Protein AF-A0A7V9FTA4-F1 (afdb_monomer)

Radius of gyration: 22.27 Å; Cα contacts (8 Å, |Δi|>4): 169; chains: 1; bounding box: 66×45×53 Å

Foldseek 3Di:
DDDPPPPPDDDDDDDDDPPCDPVNLVVCCVVCVPDPSVVVDDDRDDPQCSVPVDDCLVQLCDDQKFKDQQWAEFQDQDQDPPPGGIYMAGNDLVQFPDSPDPLSPPPDPPPPVCVVVRDPPCVVRGDQSRATARSVVRGRDDDDPCSSVVRVVVVVVPD

Sequence (159 aa):
MDRSHGDGGRHVLLLSVDGLHQADLSWYVAHHPKSALAALVGLVPGMVAQATGGNTDTTGVYYDSSFNHALLPAGTTTCPAGAPTGADVEYAENLDRNQNSIDAGQGLAGLPGNILALTGDPKILIDPAKLPVDPKTCNMQQWAAGDQARAAVDHEAGE

Structure (mmCIF, N/CA/C/O backbone):
data_AF-A0A7V9FTA4-F1
#
_entry.id   AF-A0A7V9FTA4-F1
#
loop_
_atom_site.group_PDB
_atom_site.id
_atom_site.type_symbol
_atom_site.label_atom_id
_atom_site.label_alt_id
_atom_site.label_comp_id
_atom_site.label_asym_id
_atom_site.label_entity_id
_atom_site.label_seq_id
_atom_site.pdbx_PDB_ins_code
_atom_site.Cartn_x
_atom_site.Cartn_y
_atom_site.Cartn_z
_atom_site.occupancy
_atom_site.B_iso_or_equiv
_atom_site.auth_seq_id
_atom_site.auth_comp_id
_atom_site.auth_asym_id
_atom_site.auth_atom_id
_atom_site.pdbx_PDB_model_num
ATOM 1 N N . MET A 1 1 ? 40.497 -33.356 -20.800 1.00 39.28 1 MET A N 1
ATOM 2 C CA . MET A 1 1 ? 39.521 -32.548 -21.559 1.00 39.28 1 MET A CA 1
ATOM 3 C C . MET A 1 1 ? 38.274 -32.473 -20.699 1.00 39.28 1 MET A C 1
ATOM 5 O O . MET A 1 1 ? 37.452 -33.377 -20.750 1.00 39.28 1 MET A O 1
ATOM 9 N N . ASP A 1 2 ? 38.241 -31.489 -19.805 1.00 42.88 2 ASP A N 1
ATOM 10 C CA . ASP A 1 2 ? 37.131 -31.243 -18.883 1.00 42.88 2 ASP A CA 1
ATOM 11 C C . ASP A 1 2 ? 36.038 -30.450 -19.616 1.00 42.88 2 ASP A C 1
ATOM 13 O O . ASP A 1 2 ? 36.338 -29.479 -20.312 1.00 42.88 2 ASP A O 1
ATOM 17 N N . ARG A 1 3 ? 34.790 -30.915 -19.525 1.00 50.66 3 ARG A N 1
ATOM 18 C CA . ARG A 1 3 ? 33.604 -30.255 -20.081 1.00 50.66 3 ARG A CA 1
ATOM 19 C C . ARG A 1 3 ? 32.829 -29.630 -18.929 1.00 50.66 3 ARG A C 1
ATOM 21 O O . ARG A 1 3 ? 31.849 -30.208 -18.462 1.00 50.66 3 ARG A O 1
ATOM 28 N N . SER A 1 4 ? 33.211 -28.427 -18.525 1.00 47.12 4 SER A N 1
ATOM 29 C CA . SER A 1 4 ? 32.367 -27.602 -17.664 1.00 47.12 4 SER A CA 1
ATOM 30 C C . SER A 1 4 ? 31.210 -27.051 -18.507 1.00 47.12 4 SER A C 1
ATOM 32 O O . SER A 1 4 ? 31.367 -26.094 -19.263 1.00 47.12 4 SER A O 1
ATOM 34 N N . HIS A 1 5 ? 30.047 -27.699 -18.425 1.00 53.97 5 HIS A N 1
ATOM 35 C CA . HIS A 1 5 ? 28.788 -27.121 -18.883 1.00 53.97 5 HIS A CA 1
ATOM 36 C C . HIS A 1 5 ? 28.421 -26.020 -17.887 1.00 53.97 5 HIS A C 1
ATOM 38 O O . HIS A 1 5 ? 27.967 -26.311 -16.784 1.00 53.97 5 HIS A O 1
ATOM 44 N N . GLY A 1 6 ? 28.677 -24.763 -18.251 1.00 52.06 6 GLY A N 1
ATOM 45 C CA . GLY A 1 6 ? 28.071 -23.631 -17.565 1.00 52.06 6 GLY A CA 1
ATOM 46 C C . GLY A 1 6 ? 26.568 -23.711 -17.788 1.00 52.06 6 GLY A C 1
ATOM 47 O O . GLY A 1 6 ? 26.104 -23.530 -18.912 1.00 52.06 6 GLY A O 1
ATOM 48 N N . ASP A 1 7 ? 25.832 -24.056 -16.739 1.00 61.72 7 ASP A N 1
ATOM 49 C CA . ASP A 1 7 ? 24.377 -24.038 -16.731 1.00 61.72 7 ASP A CA 1
ATOM 50 C C . ASP A 1 7 ? 23.936 -22.585 -16.955 1.00 61.72 7 ASP A C 1
ATOM 52 O O . ASP A 1 7 ? 24.055 -21.731 -16.074 1.00 61.72 7 ASP A O 1
ATOM 56 N N . GLY A 1 8 ? 23.570 -22.265 -18.198 1.00 54.59 8 GLY A N 1
ATOM 57 C CA . GLY A 1 8 ? 23.131 -20.940 -18.623 1.00 54.59 8 GLY A CA 1
ATOM 58 C C . GLY A 1 8 ? 21.779 -20.626 -18.000 1.00 54.59 8 GLY A C 1
ATOM 59 O O . GLY A 1 8 ? 20.742 -20.787 -18.645 1.00 54.59 8 GLY A O 1
ATOM 60 N N . GLY A 1 9 ? 21.794 -20.227 -16.730 1.00 59.84 9 GLY A N 1
ATOM 61 C CA . GLY A 1 9 ? 20.605 -19.905 -15.959 1.00 59.84 9 GLY A CA 1
ATOM 62 C C . GLY A 1 9 ? 19.762 -18.848 -16.663 1.00 59.84 9 GLY A C 1
ATOM 63 O O . GLY A 1 9 ? 20.249 -17.789 -17.062 1.00 59.84 9 GLY A O 1
ATOM 64 N N . ARG A 1 10 ? 18.469 -19.130 -16.825 1.00 80.31 10 ARG A N 1
ATOM 65 C CA . ARG A 1 10 ? 17.504 -18.110 -17.236 1.00 80.31 10 ARG A CA 1
ATOM 66 C C . ARG A 1 10 ? 17.228 -17.231 -16.022 1.00 80.31 10 ARG A C 1
ATOM 68 O O . ARG A 1 10 ? 16.701 -17.715 -15.025 1.00 80.31 10 ARG A O 1
ATOM 75 N N . HIS A 1 11 ? 17.588 -15.957 -16.106 1.00 86.56 11 HIS A N 1
ATOM 76 C CA . HIS A 1 11 ? 17.296 -14.971 -15.071 1.00 86.56 11 HIS A CA 1
ATOM 77 C C . HIS A 1 11 ? 16.048 -14.172 -15.453 1.00 86.56 11 HIS A C 1
ATOM 79 O O . HIS A 1 11 ? 15.872 -13.817 -16.618 1.00 86.56 11 HIS A O 1
ATOM 85 N N . VAL A 1 12 ? 15.193 -13.887 -14.471 1.00 85.19 12 VAL A N 1
ATOM 86 C CA . VAL A 1 12 ? 14.038 -12.994 -14.622 1.00 85.19 12 VAL A CA 1
ATOM 87 C C . VAL A 1 12 ? 14.352 -11.700 -13.882 1.00 85.19 12 VAL A C 1
ATOM 89 O O . VAL A 1 12 ? 14.718 -11.737 -12.709 1.00 85.19 12 VAL A O 1
ATOM 92 N N . LEU A 1 13 ? 14.220 -10.569 -14.574 1.00 85.69 13 LEU A N 1
ATOM 93 C CA . LEU A 1 13 ? 14.315 -9.232 -13.997 1.00 85.69 13 LEU A CA 1
ATOM 94 C C . LEU A 1 13 ? 12.932 -8.585 -14.063 1.00 85.69 13 LEU A C 1
ATOM 96 O O . LEU A 1 13 ? 12.397 -8.402 -15.155 1.00 85.69 13 LEU A O 1
ATOM 100 N N . LEU A 1 14 ? 12.383 -8.229 -12.904 1.00 85.94 14 LEU A N 1
ATOM 101 C CA . LEU A 1 14 ? 11.212 -7.365 -12.791 1.00 85.94 14 LEU A CA 1
ATOM 102 C C . LEU A 1 14 ? 11.683 -5.972 -12.364 1.00 85.94 14 LEU A C 1
ATOM 104 O O . LEU A 1 14 ? 12.415 -5.851 -11.382 1.00 85.94 14 LEU A O 1
ATOM 108 N N . LEU A 1 15 ? 11.281 -4.938 -13.103 1.00 84.12 15 LEU A N 1
ATOM 109 C CA . LEU A 1 15 ? 11.621 -3.547 -12.813 1.00 84.12 15 LEU A CA 1
ATOM 110 C C . LEU A 1 15 ? 10.334 -2.729 -12.675 1.00 84.12 15 LEU A C 1
ATOM 112 O O . LEU A 1 15 ? 9.641 -2.502 -13.663 1.00 84.12 15 LEU A O 1
ATOM 116 N N . SER A 1 16 ? 10.052 -2.269 -11.457 1.00 85.31 16 SER A N 1
ATOM 117 C CA . SER A 1 16 ? 8.965 -1.331 -11.176 1.00 85.31 16 SER A CA 1
ATOM 118 C C . SER A 1 16 ? 9.555 0.063 -10.988 1.00 85.31 16 SER A C 1
ATOM 120 O O . SER A 1 16 ? 10.360 0.271 -10.082 1.00 85.31 16 SER A O 1
ATOM 122 N N . VAL A 1 17 ? 9.177 1.004 -11.854 1.00 87.50 17 VAL A N 1
ATOM 123 C CA . VAL A 1 17 ? 9.585 2.411 -11.759 1.00 87.50 17 VAL A CA 1
ATOM 124 C C . VAL A 1 17 ? 8.358 3.225 -11.388 1.00 87.50 17 VAL A C 1
ATOM 126 O O . VAL A 1 17 ? 7.456 3.391 -12.207 1.00 87.50 17 VAL A O 1
ATOM 129 N N . ASP A 1 18 ? 8.322 3.699 -10.148 1.00 84.94 18 ASP A N 1
ATOM 130 C CA . ASP A 1 18 ? 7.226 4.538 -9.674 1.00 84.94 18 ASP A CA 1
ATOM 131 C C . ASP A 1 18 ? 7.212 5.892 -10.407 1.00 84.94 18 ASP A C 1
ATOM 133 O O . ASP A 1 18 ? 8.264 6.468 -10.695 1.00 8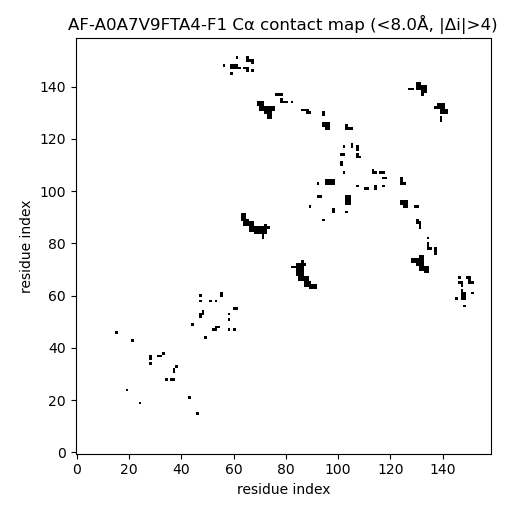4.94 18 ASP A O 1
ATOM 137 N N . GLY A 1 19 ? 6.018 6.369 -10.757 1.00 86.19 19 GLY A N 1
ATOM 138 C CA . GLY A 1 19 ? 5.807 7.640 -11.453 1.00 86.19 19 GLY A CA 1
ATOM 139 C C . GLY A 1 19 ? 6.249 7.700 -12.922 1.00 86.19 19 GLY A C 1
ATOM 140 O O . GLY A 1 19 ? 6.199 8.777 -13.515 1.00 86.19 19 GLY A O 1
ATOM 141 N N . LEU A 1 20 ? 6.672 6.589 -13.542 1.00 88.69 20 LEU A N 1
ATOM 142 C CA . LEU A 1 20 ? 7.015 6.570 -14.970 1.00 88.69 20 LEU A CA 1
ATOM 143 C C . LEU A 1 20 ? 5.745 6.512 -15.829 1.00 88.69 20 LEU A C 1
ATOM 145 O O . LEU A 1 20 ? 5.237 5.430 -16.136 1.00 88.69 20 LEU A O 1
ATOM 149 N N . HIS A 1 21 ? 5.239 7.667 -16.259 1.00 88.50 21 HIS A N 1
ATOM 150 C CA . HIS A 1 21 ? 4.060 7.696 -17.118 1.00 88.50 21 HIS A CA 1
ATOM 151 C C . HIS A 1 21 ? 4.372 7.162 -18.518 1.00 88.50 21 HIS A C 1
ATOM 153 O O . HIS A 1 21 ? 5.481 7.285 -19.045 1.00 88.50 21 HIS A O 1
ATOM 159 N N . GLN A 1 22 ? 3.342 6.644 -19.193 1.00 86.56 22 GLN A N 1
ATOM 160 C CA . GLN A 1 22 ? 3.463 6.195 -20.582 1.00 86.56 22 GLN A CA 1
ATOM 161 C C . GLN A 1 22 ? 3.962 7.313 -21.513 1.00 86.56 22 GLN A C 1
ATOM 163 O O . GLN A 1 22 ? 4.705 7.042 -22.459 1.00 86.56 22 GLN A O 1
ATOM 168 N N . ALA A 1 23 ? 3.579 8.566 -21.248 1.00 90.12 23 ALA A N 1
ATOM 169 C CA . ALA A 1 23 ? 4.048 9.724 -22.005 1.00 90.12 23 ALA A CA 1
ATOM 170 C C . ALA A 1 23 ? 5.562 9.944 -21.839 1.00 90.12 23 ALA A C 1
ATOM 172 O O . ALA A 1 23 ? 6.253 10.154 -22.837 1.00 90.12 23 ALA A O 1
ATOM 173 N N . ASP A 1 24 ? 6.079 9.808 -20.615 1.00 91.94 24 ASP A N 1
ATOM 174 C CA . ASP A 1 24 ? 7.507 9.935 -20.308 1.00 91.94 24 ASP A CA 1
ATOM 175 C C . ASP A 1 24 ? 8.312 8.847 -21.028 1.00 91.94 24 ASP A C 1
ATOM 177 O O . ASP A 1 24 ? 9.306 9.135 -21.701 1.00 91.94 24 ASP A O 1
ATOM 181 N N . LEU A 1 25 ? 7.836 7.596 -20.971 1.00 90.88 25 LEU A N 1
ATOM 182 C CA . LEU A 1 25 ? 8.460 6.476 -21.677 1.00 90.88 25 LEU A CA 1
ATOM 183 C C . LEU A 1 25 ? 8.430 6.677 -23.199 1.00 90.88 25 LEU A C 1
ATOM 185 O O . LEU A 1 25 ? 9.439 6.463 -23.871 1.00 90.88 25 LEU A O 1
ATOM 189 N N . SER A 1 26 ? 7.301 7.130 -23.747 1.00 91.81 26 SER A N 1
ATOM 190 C CA . SER A 1 26 ? 7.154 7.390 -25.186 1.00 91.81 26 SER A CA 1
ATOM 191 C C . SER A 1 26 ? 8.119 8.475 -25.660 1.00 91.81 26 SER A C 1
ATOM 193 O O . SER A 1 26 ? 8.803 8.308 -26.673 1.00 91.81 26 SER A O 1
ATOM 195 N N . TRP A 1 27 ? 8.218 9.569 -24.900 1.00 95.12 27 TRP A N 1
ATOM 196 C CA . TRP A 1 27 ? 9.162 10.645 -25.175 1.00 95.12 27 TRP A CA 1
ATOM 197 C C . TRP A 1 27 ? 10.609 10.146 -25.107 1.00 95.12 27 TRP A C 1
ATOM 199 O O . TRP A 1 27 ? 11.388 10.403 -26.029 1.00 95.12 27 TRP A O 1
ATOM 209 N N . TYR A 1 28 ? 10.961 9.384 -24.067 1.00 94.62 28 TYR A N 1
ATOM 210 C CA . TYR A 1 28 ? 12.316 8.866 -23.879 1.00 94.62 28 TYR A CA 1
ATOM 211 C C . TYR A 1 28 ? 12.736 7.943 -25.026 1.00 94.62 28 TYR A C 1
ATOM 213 O O . TYR A 1 28 ? 13.830 8.084 -25.569 1.00 94.62 28 TYR A O 1
ATOM 221 N N . VAL A 1 29 ? 11.860 7.032 -25.453 1.00 95.00 29 VAL A N 1
ATOM 222 C CA . VAL A 1 29 ? 12.141 6.087 -26.545 1.00 95.00 29 VAL A CA 1
ATOM 223 C C . VAL A 1 29 ? 12.329 6.804 -27.880 1.00 95.00 29 VAL A C 1
ATOM 225 O O . VAL A 1 29 ? 13.239 6.450 -28.632 1.00 95.00 29 VAL A O 1
ATOM 228 N N . ALA A 1 30 ? 11.542 7.849 -28.153 1.00 96.50 30 ALA A N 1
ATOM 229 C CA . ALA A 1 30 ? 11.699 8.661 -29.358 1.00 96.50 30 ALA A CA 1
ATOM 230 C C . ALA A 1 30 ? 13.074 9.357 -29.427 1.00 96.50 30 ALA A C 1
ATOM 232 O O . ALA A 1 30 ? 13.655 9.465 -30.507 1.00 96.50 30 ALA A O 1
ATOM 233 N N . HIS A 1 31 ? 13.616 9.789 -28.284 1.00 97.56 31 HIS A N 1
ATOM 234 C CA . HIS A 1 31 ? 14.904 10.492 -28.207 1.00 97.56 31 HIS A CA 1
ATOM 235 C C . HIS A 1 31 ? 16.102 9.556 -27.980 1.00 97.56 31 HIS A C 1
ATOM 237 O O . HIS A 1 31 ? 17.237 9.902 -28.312 1.00 97.56 31 HIS A O 1
ATOM 243 N N . HIS A 1 32 ? 15.862 8.346 -27.473 1.00 96.94 32 HIS A N 1
ATOM 244 C CA . HIS A 1 32 ? 16.880 7.333 -27.198 1.00 96.94 32 HIS A CA 1
ATOM 245 C C . HIS A 1 32 ? 16.502 5.967 -27.800 1.00 96.94 32 HIS A C 1
ATOM 247 O O . HIS A 1 32 ? 16.398 4.973 -27.070 1.00 96.94 32 HIS A O 1
ATOM 253 N N . PRO A 1 33 ? 16.369 5.858 -29.137 1.00 96.00 33 PRO A N 1
ATOM 254 C CA . PRO A 1 33 ? 15.831 4.663 -29.800 1.00 96.00 33 PRO A CA 1
ATOM 255 C C . PRO A 1 33 ? 16.732 3.422 -29.703 1.00 96.00 33 PRO A C 1
ATOM 257 O O . PRO A 1 33 ? 16.313 2.324 -30.046 1.00 96.00 33 PRO A O 1
ATOM 260 N N . LYS A 1 34 ? 17.983 3.582 -29.250 1.00 96.94 34 LYS A N 1
ATOM 261 C CA . LYS A 1 34 ? 18.943 2.485 -29.027 1.00 96.94 34 LYS A CA 1
ATOM 262 C C . LYS A 1 34 ? 19.112 2.120 -27.545 1.00 96.94 34 LYS A C 1
ATOM 264 O O . LYS A 1 34 ? 20.023 1.369 -2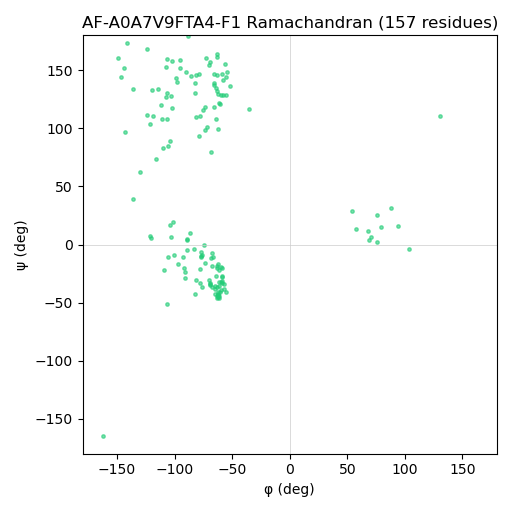7.208 1.00 96.94 34 LYS A O 1
ATOM 269 N N . SER A 1 35 ? 18.307 2.702 -26.655 1.00 95.25 35 SER A N 1
ATOM 270 C CA . SER A 1 35 ? 18.364 2.419 -25.217 1.00 95.25 35 SER A CA 1
ATOM 271 C C . SER A 1 35 ? 17.797 1.035 -24.886 1.00 95.25 35 SER A C 1
ATOM 273 O O . SER A 1 35 ? 17.008 0.473 -25.645 1.00 95.25 35 SER A O 1
ATOM 275 N N . ALA A 1 36 ? 18.158 0.504 -23.715 1.00 91.75 36 ALA A N 1
ATOM 276 C CA . ALA A 1 36 ? 17.574 -0.739 -23.212 1.00 91.75 36 ALA A CA 1
ATOM 277 C C . ALA A 1 36 ? 16.048 -0.628 -23.046 1.00 91.75 36 ALA A C 1
ATOM 279 O O . ALA A 1 36 ? 15.333 -1.554 -23.408 1.00 91.75 36 ALA A O 1
ATOM 280 N N . LEU A 1 37 ? 15.542 0.522 -22.581 1.00 88.94 37 LEU A N 1
ATOM 281 C CA . LEU A 1 37 ? 14.101 0.767 -22.457 1.00 88.94 37 LEU A CA 1
ATOM 282 C C . LEU A 1 37 ? 13.391 0.718 -23.814 1.00 88.94 37 LEU A C 1
ATOM 284 O O . LEU A 1 37 ? 12.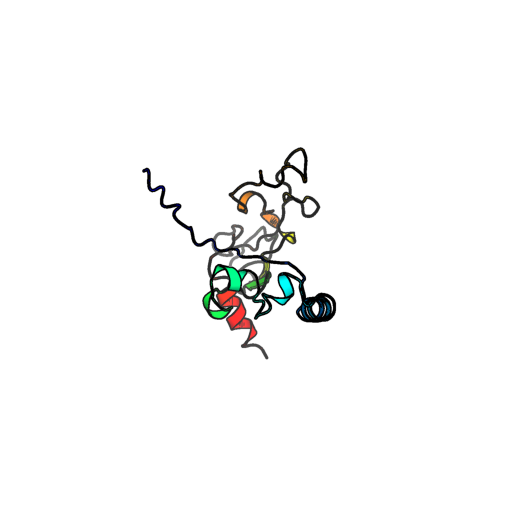339 0.098 -23.913 1.00 88.94 37 LEU A O 1
ATOM 288 N N . ALA A 1 38 ? 13.987 1.284 -24.871 1.00 91.00 38 ALA A N 1
ATOM 289 C CA . ALA A 1 38 ? 13.436 1.208 -26.227 1.00 91.00 38 ALA A CA 1
ATOM 290 C C . ALA A 1 38 ? 13.320 -0.236 -26.745 1.00 91.00 38 ALA A C 1
ATOM 292 O O . ALA A 1 38 ? 12.387 -0.546 -27.482 1.00 91.00 38 ALA A O 1
ATOM 293 N N . ALA A 1 39 ? 14.223 -1.128 -26.331 1.00 89.62 39 ALA A N 1
ATOM 294 C CA . ALA A 1 39 ? 14.174 -2.544 -26.690 1.00 89.62 39 ALA A CA 1
ATOM 295 C C . ALA A 1 39 ? 13.133 -3.358 -25.893 1.00 89.62 39 ALA A C 1
ATOM 297 O O . ALA A 1 39 ? 12.877 -4.509 -26.241 1.00 89.62 39 ALA A O 1
ATOM 298 N N . LEU A 1 40 ? 12.554 -2.788 -24.829 1.00 84.31 40 LEU A N 1
ATOM 299 C CA . LEU A 1 40 ? 11.723 -3.494 -23.845 1.00 84.31 40 LEU A CA 1
ATOM 300 C C . LEU A 1 40 ? 10.293 -2.933 -23.727 1.00 84.31 40 LEU A C 1
ATOM 302 O O . LEU A 1 40 ? 9.553 -3.347 -22.837 1.00 84.31 40 LEU A O 1
ATOM 306 N 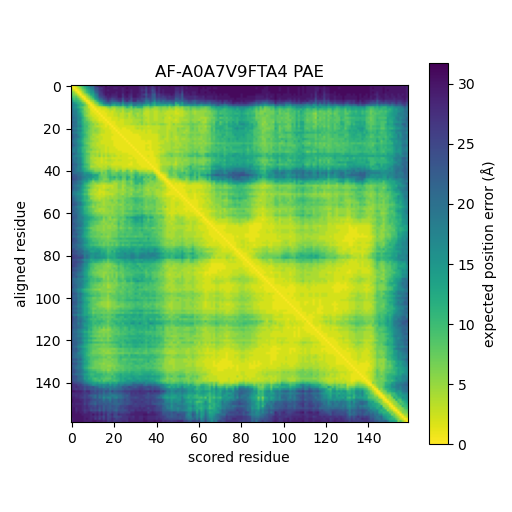N . VAL A 1 41 ? 9.891 -1.991 -24.588 1.00 84.50 41 VAL A N 1
ATOM 307 C CA . VAL A 1 41 ? 8.588 -1.309 -24.475 1.00 84.50 41 VAL A CA 1
ATOM 308 C C . VAL A 1 41 ? 7.420 -2.289 -24.628 1.00 84.50 41 VAL A C 1
ATOM 310 O O . VAL A 1 41 ? 7.333 -3.027 -25.608 1.00 84.50 41 VAL A O 1
ATOM 313 N N . GLY A 1 42 ? 6.484 -2.234 -23.678 1.00 74.00 42 GLY A N 1
ATOM 314 C CA . GLY A 1 42 ? 5.254 -3.023 -23.630 1.00 74.00 42 GLY A CA 1
ATOM 315 C C . GLY A 1 42 ? 4.239 -2.404 -22.662 1.00 74.00 42 GLY A C 1
ATOM 316 O O . GLY A 1 42 ? 4.379 -1.245 -22.272 1.00 74.00 42 GLY A O 1
ATOM 317 N N . LEU A 1 43 ? 3.209 -3.163 -22.276 1.00 68.81 43 LEU A N 1
ATOM 318 C CA . LEU A 1 43 ? 2.244 -2.725 -21.262 1.00 68.81 43 LEU A CA 1
ATOM 319 C C . LEU A 1 43 ? 2.953 -2.553 -19.906 1.00 68.81 43 LEU A C 1
ATOM 321 O O . LEU A 1 43 ? 3.708 -3.437 -19.503 1.00 68.81 43 LEU A O 1
ATOM 325 N N . VAL A 1 44 ? 2.688 -1.448 -19.202 1.00 69.12 44 VAL A N 1
ATOM 326 C CA . VAL A 1 44 ? 3.264 -1.145 -17.880 1.00 69.12 44 VAL A CA 1
ATOM 327 C C . VAL A 1 44 ? 2.154 -1.251 -16.825 1.00 69.12 44 VAL A C 1
ATOM 329 O O . VAL A 1 44 ? 1.512 -0.249 -16.514 1.00 69.12 44 VAL A O 1
ATOM 332 N N . PRO A 1 45 ? 1.837 -2.461 -16.326 1.00 69.44 45 PRO A N 1
ATOM 333 C CA . PRO A 1 45 ? 0.840 -2.617 -15.274 1.00 69.44 45 PRO A CA 1
ATOM 334 C C . PRO A 1 45 ? 1.354 -2.038 -13.949 1.00 69.44 45 PRO A C 1
ATOM 336 O O . PRO A 1 45 ? 2.561 -1.956 -13.730 1.00 69.44 45 PRO A O 1
ATOM 339 N N . GLY A 1 46 ? 0.447 -1.668 -13.043 1.00 76.75 46 GLY A N 1
ATOM 340 C CA . GLY A 1 46 ? 0.810 -1.280 -11.676 1.00 76.75 46 GLY A CA 1
ATOM 341 C C . GLY A 1 46 ? 1.459 -2.429 -10.891 1.00 76.75 46 GLY A C 1
ATOM 342 O O . GLY A 1 46 ? 1.360 -3.598 -11.272 1.00 76.75 46 GLY A O 1
ATOM 343 N N . MET A 1 47 ? 2.114 -2.108 -9.774 1.00 84.50 47 MET A N 1
ATOM 344 C CA . MET A 1 47 ? 2.949 -3.045 -9.004 1.00 84.50 47 MET A CA 1
ATOM 345 C C . MET A 1 47 ? 2.218 -4.331 -8.567 1.00 84.50 47 MET A C 1
ATOM 347 O O . MET A 1 47 ? 2.769 -5.423 -8.705 1.00 84.50 47 MET A O 1
ATOM 351 N N . VAL A 1 48 ? 0.954 -4.243 -8.135 1.00 85.81 48 VAL A N 1
ATOM 352 C CA . VAL A 1 48 ? 0.165 -5.425 -7.732 1.00 85.81 48 VAL A CA 1
ATOM 353 C C . VAL A 1 48 ? -0.046 -6.382 -8.907 1.00 85.81 48 VAL A C 1
ATOM 355 O O . VAL A 1 48 ? 0.162 -7.589 -8.777 1.00 85.81 48 VAL A O 1
ATOM 358 N N . ALA A 1 49 ? -0.391 -5.851 -10.079 1.00 86.31 49 ALA A N 1
ATOM 359 C CA . ALA A 1 49 ? -0.573 -6.642 -11.289 1.00 86.31 49 ALA A CA 1
ATOM 360 C C . ALA A 1 49 ? 0.760 -7.211 -11.811 1.00 86.31 49 ALA A C 1
ATOM 362 O O . ALA A 1 49 ? 0.788 -8.340 -12.296 1.00 86.31 49 ALA A O 1
ATOM 363 N N . GLN A 1 50 ? 1.880 -6.494 -11.648 1.00 87.06 50 GLN A N 1
ATOM 364 C CA . GLN A 1 50 ? 3.217 -7.023 -11.959 1.00 87.06 50 GLN A CA 1
ATOM 365 C C . GLN A 1 50 ? 3.588 -8.235 -11.090 1.00 87.06 50 GLN A C 1
ATOM 367 O O . GLN A 1 50 ? 4.152 -9.202 -11.597 1.00 87.06 50 GLN A O 1
ATOM 372 N N . ALA A 1 51 ? 3.286 -8.185 -9.790 1.00 88.44 51 ALA A N 1
ATOM 373 C CA . ALA A 1 51 ? 3.676 -9.225 -8.839 1.00 88.44 51 ALA A CA 1
ATOM 374 C C . ALA A 1 51 ? 2.739 -10.443 -8.842 1.00 88.44 51 ALA A C 1
ATOM 376 O O . ALA A 1 51 ? 3.175 -11.556 -8.551 1.00 88.44 51 ALA A O 1
ATOM 377 N N . THR A 1 52 ? 1.455 -10.243 -9.151 1.00 88.06 52 THR A N 1
ATOM 378 C CA . THR A 1 52 ? 0.424 -11.292 -9.045 1.00 88.06 52 THR A CA 1
ATOM 379 C C . THR A 1 52 ? -0.080 -11.804 -10.393 1.00 88.06 52 THR A C 1
ATOM 381 O O . THR A 1 52 ? -0.639 -12.896 -10.458 1.00 88.06 52 THR A O 1
ATOM 384 N N . GLY A 1 53 ? 0.078 -11.024 -11.468 1.00 88.44 53 GLY A N 1
ATOM 385 C CA . GLY A 1 53 ? -0.582 -11.268 -12.753 1.00 88.44 53 GLY A CA 1
ATOM 386 C C . GLY A 1 53 ? -2.102 -11.046 -12.734 1.00 88.44 53 GLY A C 1
ATOM 387 O O . GLY A 1 53 ? -2.754 -11.307 -13.744 1.00 88.44 53 GLY A O 1
ATOM 388 N N . GLY A 1 54 ? -2.671 -10.595 -11.611 1.00 87.81 54 GLY A N 1
ATOM 389 C CA . GLY A 1 54 ? -4.102 -10.355 -11.440 1.00 87.81 54 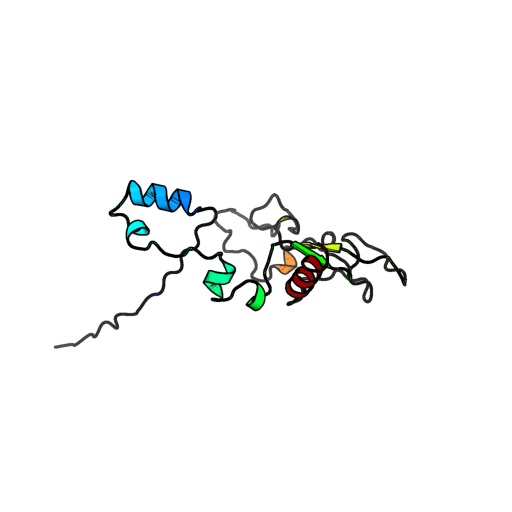GLY A CA 1
ATOM 390 C C . GLY A 1 54 ? -4.507 -8.900 -11.686 1.00 87.81 54 GLY A C 1
ATOM 391 O O . GLY A 1 54 ? -3.695 -7.979 -11.608 1.00 87.81 54 GLY A O 1
ATOM 392 N N . ASN A 1 55 ? -5.790 -8.702 -11.978 1.00 85.25 55 ASN A N 1
ATOM 393 C CA . ASN A 1 55 ? -6.447 -7.394 -11.970 1.00 85.25 55 ASN A CA 1
ATOM 394 C C . ASN A 1 55 ? -7.007 -7.074 -10.569 1.00 85.25 55 ASN A C 1
ATOM 396 O O . ASN A 1 55 ? -6.902 -7.876 -9.639 1.00 85.25 55 ASN A O 1
ATOM 400 N N . THR A 1 56 ? -7.627 -5.908 -10.414 1.00 82.75 56 THR A N 1
ATOM 401 C CA . THR A 1 56 ? -8.248 -5.480 -9.152 1.00 82.75 56 THR A CA 1
ATOM 402 C C . THR A 1 56 ? -9.305 -6.473 -8.659 1.00 82.75 56 THR A C 1
ATOM 404 O O . THR A 1 56 ? -9.322 -6.791 -7.476 1.00 82.75 56 THR A O 1
ATOM 407 N N . ASP A 1 57 ? -10.101 -7.059 -9.559 1.00 82.50 57 ASP A N 1
ATOM 408 C CA . ASP A 1 57 ? -11.166 -8.014 -9.204 1.00 82.50 57 ASP A CA 1
ATOM 409 C C . ASP A 1 57 ? -10.624 -9.309 -8.585 1.00 82.50 57 ASP A C 1
ATOM 411 O O . ASP A 1 57 ? -11.241 -9.908 -7.708 1.00 82.50 57 ASP A O 1
ATOM 415 N N . THR A 1 58 ? -9.462 -9.764 -9.057 1.00 87.25 58 THR A N 1
ATOM 416 C CA . THR A 1 58 ? -8.849 -11.031 -8.623 1.00 87.25 58 THR A CA 1
ATOM 417 C C . THR A 1 58 ? -7.897 -10.856 -7.448 1.00 87.25 58 THR A C 1
ATOM 419 O O . THR A 1 58 ? -7.730 -11.775 -6.648 1.00 87.25 58 THR A O 1
ATOM 422 N N . THR A 1 59 ? -7.277 -9.683 -7.331 1.00 86.00 59 THR A N 1
ATOM 423 C CA . THR A 1 59 ? -6.337 -9.353 -6.249 1.00 86.00 59 THR A CA 1
ATOM 424 C C . THR A 1 59 ? -7.029 -8.723 -5.047 1.00 86.00 59 THR A C 1
ATOM 426 O O . THR A 1 59 ? -6.511 -8.796 -3.935 1.00 86.00 59 THR A O 1
ATOM 429 N N . GLY A 1 60 ? -8.194 -8.110 -5.264 1.00 83.25 60 GLY A N 1
ATOM 430 C CA . GLY A 1 60 ? -8.929 -7.353 -4.261 1.00 83.25 60 GLY A CA 1
ATOM 431 C C . GLY A 1 60 ? -8.241 -6.055 -3.839 1.00 83.25 60 GLY A C 1
ATOM 432 O O . GLY A 1 60 ? -8.650 -5.492 -2.834 1.00 83.25 60 GLY A O 1
ATOM 433 N N . VAL A 1 61 ? -7.200 -5.593 -4.544 1.00 82.69 61 VAL A N 1
ATOM 434 C CA . VAL A 1 61 ? -6.494 -4.337 -4.243 1.00 82.69 61 VAL A CA 1
ATOM 435 C C . VAL A 1 61 ? -6.878 -3.305 -5.294 1.00 82.69 61 VAL A C 1
ATOM 437 O O . VAL A 1 61 ? -6.464 -3.427 -6.446 1.00 82.69 61 VAL A O 1
ATOM 440 N N . TYR A 1 62 ? -7.683 -2.319 -4.900 1.00 80.19 62 TYR A N 1
ATOM 441 C CA . TYR A 1 62 ? -8.190 -1.276 -5.797 1.00 80.19 62 TYR A CA 1
ATOM 442 C C . TYR A 1 62 ? -7.493 0.069 -5.549 1.00 80.19 62 TYR A C 1
ATOM 444 O O . TYR A 1 62 ? -6.926 0.639 -6.477 1.00 80.19 62 TYR A O 1
ATOM 452 N N . TYR A 1 63 ? -7.449 0.513 -4.288 1.00 82.00 63 TYR A N 1
ATOM 453 C CA . TYR A 1 63 ? -6.724 1.703 -3.837 1.00 82.00 63 TYR A CA 1
ATOM 454 C C . TYR A 1 63 ? -6.072 1.472 -2.469 1.00 82.00 63 TYR A C 1
ATOM 456 O O . TYR A 1 63 ? -6.274 0.451 -1.812 1.00 82.00 63 TYR A O 1
ATOM 464 N N . ASP A 1 64 ? -5.275 2.448 -2.052 1.00 81.06 64 ASP A N 1
ATOM 465 C CA . ASP A 1 64 ? -4.689 2.592 -0.721 1.00 81.06 64 ASP A CA 1
ATOM 466 C C . ASP A 1 64 ? -5.704 3.053 0.340 1.00 81.06 64 ASP A C 1
ATOM 468 O O . ASP A 1 64 ? -5.363 3.173 1.510 1.00 81.06 64 ASP A O 1
ATOM 472 N N . SER A 1 65 ? -6.967 3.274 -0.021 1.00 85.44 65 SER A N 1
ATOM 473 C CA . SER A 1 65 ? -8.044 3.583 0.918 1.00 85.44 65 SER A CA 1
ATOM 474 C C . SER A 1 65 ? -9.361 2.958 0.471 1.00 85.44 65 SER A C 1
ATOM 476 O O . SER A 1 65 ? -9.585 2.703 -0.712 1.00 85.44 65 SER A O 1
ATOM 478 N N . SER A 1 66 ? -10.220 2.661 1.438 1.00 85.50 66 SER A N 1
ATOM 479 C CA . SER A 1 66 ? -11.548 2.088 1.231 1.00 85.50 66 SER A CA 1
ATOM 480 C C . SER A 1 66 ? -12.513 2.556 2.316 1.00 85.50 66 SER A C 1
ATOM 482 O O . SER A 1 66 ? -12.076 2.958 3.388 1.00 85.50 66 SER A O 1
ATOM 484 N N . PHE A 1 67 ? -13.821 2.459 2.076 1.00 88.31 67 PHE A N 1
ATOM 485 C CA . PHE A 1 67 ? -14.833 2.760 3.090 1.00 88.31 67 PHE A CA 1
ATOM 486 C C . PHE A 1 67 ? -15.482 1.475 3.612 1.00 88.31 67 PHE A C 1
ATOM 488 O O . PHE A 1 67 ? -15.936 0.638 2.833 1.00 88.31 67 PHE A O 1
ATOM 495 N N . ASN A 1 68 ? -15.557 1.315 4.934 1.00 88.94 68 ASN A N 1
ATOM 496 C CA . ASN A 1 68 ? -16.166 0.152 5.572 1.00 88.94 68 ASN A CA 1
ATOM 497 C C . ASN A 1 68 ? -17.365 0.554 6.440 1.00 88.94 68 ASN A C 1
ATOM 499 O O . ASN A 1 68 ? -17.224 1.117 7.527 1.00 88.94 68 ASN A O 1
ATOM 503 N N . HIS A 1 69 ? -18.563 0.177 5.988 1.00 92.94 69 HIS A N 1
ATOM 504 C CA . HIS A 1 69 ? -19.832 0.439 6.674 1.00 92.94 69 HIS A CA 1
ATOM 505 C C . HIS A 1 69 ? -20.004 -0.301 8.010 1.00 92.94 69 HIS A C 1
ATOM 507 O O . HIS A 1 69 ? -20.951 -0.013 8.740 1.00 92.94 69 HIS A O 1
ATOM 513 N N . ALA A 1 70 ? -19.141 -1.266 8.338 1.00 92.12 70 ALA A N 1
ATOM 514 C CA . ALA A 1 70 ? -19.251 -2.087 9.543 1.00 92.12 70 ALA A CA 1
ATOM 515 C C . ALA A 1 70 ? -18.320 -1.652 10.685 1.00 92.12 70 ALA A C 1
ATOM 517 O O . ALA A 1 70 ? -18.446 -2.183 11.788 1.00 92.12 70 ALA A O 1
ATOM 518 N N . LEU A 1 71 ? -17.392 -0.726 10.437 1.00 92.88 71 LEU A N 1
ATOM 519 C CA . LEU A 1 71 ? -16.409 -0.285 11.426 1.00 92.88 71 LEU A CA 1
ATOM 520 C C . LEU A 1 71 ? -16.778 1.071 12.027 1.00 92.88 71 LEU A C 1
ATOM 522 O O . LEU A 1 71 ? -17.538 1.845 11.447 1.00 92.88 71 LEU A O 1
ATOM 526 N N . LEU A 1 72 ? -16.239 1.350 13.209 1.00 94.81 72 LEU A N 1
ATOM 527 C CA . LEU A 1 72 ? -16.281 2.668 13.832 1.00 94.81 72 LEU A CA 1
ATOM 528 C C . LEU A 1 72 ? -15.040 3.474 13.408 1.00 94.81 72 LEU A C 1
ATOM 530 O O . LEU A 1 72 ? -13.979 2.874 13.206 1.00 94.81 72 LEU A O 1
ATOM 534 N N . PRO A 1 73 ? -15.135 4.812 13.297 1.00 94.38 73 PRO A N 1
ATOM 535 C CA . PRO A 1 73 ? -14.004 5.657 12.923 1.00 94.38 73 PRO A CA 1
ATOM 536 C C . PRO A 1 73 ? -12.791 5.498 13.844 1.00 94.38 73 PRO A C 1
ATOM 538 O O . PRO A 1 73 ? -12.924 5.157 15.027 1.00 94.38 73 PRO A O 1
ATOM 541 N N . ALA A 1 74 ? -11.610 5.815 13.313 1.00 93.38 74 ALA A N 1
ATOM 542 C CA . ALA A 1 74 ? -10.383 5.897 14.096 1.00 93.38 74 ALA A CA 1
ATOM 543 C C . ALA A 1 74 ? -10.531 6.842 15.303 1.00 93.38 74 ALA A C 1
ATOM 545 O O . ALA A 1 74 ? -11.296 7.809 15.280 1.00 93.38 74 ALA A O 1
ATOM 546 N N . GLY A 1 75 ? -9.822 6.538 16.392 1.00 91.31 75 GLY A N 1
ATOM 547 C CA . GLY A 1 75 ? -9.923 7.281 17.653 1.00 91.31 75 GLY A CA 1
ATOM 548 C C . GLY A 1 75 ? -11.179 6.994 18.489 1.00 91.31 75 GLY A C 1
ATOM 549 O O . GLY A 1 75 ? -11.340 7.578 19.563 1.00 91.31 75 GLY A O 1
ATOM 550 N N . THR A 1 76 ? -12.059 6.084 18.060 1.00 93.62 76 THR A N 1
ATOM 551 C CA . THR A 1 76 ? -13.205 5.658 18.875 1.00 93.62 76 THR A CA 1
ATOM 552 C C . THR A 1 76 ? -12.731 4.923 20.133 1.00 93.62 76 THR A C 1
ATOM 554 O O . THR A 1 76 ? -12.103 3.874 20.055 1.00 93.62 76 THR A O 1
ATOM 557 N N . THR A 1 77 ? -13.051 5.459 21.314 1.00 91.00 77 THR A N 1
ATOM 558 C CA . THR A 1 77 ? -12.631 4.894 22.615 1.00 91.00 77 THR A CA 1
ATOM 559 C C . THR A 1 77 ? -13.752 4.186 23.375 1.00 91.00 77 THR A C 1
ATOM 561 O O . THR A 1 77 ? -13.499 3.505 24.367 1.00 91.00 77 THR A O 1
ATOM 564 N N . THR A 1 78 ? -14.997 4.326 22.919 1.00 91.69 78 THR A N 1
ATOM 565 C CA . THR A 1 78 ? -16.173 3.683 23.514 1.00 91.69 78 THR A CA 1
ATOM 566 C C . THR A 1 78 ? -17.060 3.118 22.416 1.00 91.69 78 THR A C 1
ATOM 568 O O . THR A 1 78 ? -17.365 3.835 21.465 1.00 91.69 78 THR A O 1
ATOM 571 N N . CYS A 1 79 ? -17.522 1.877 22.572 1.00 93.00 79 CYS A N 1
ATOM 572 C CA . CYS A 1 79 ? -18.323 1.170 21.568 1.00 93.00 79 CYS A CA 1
ATOM 573 C C . CYS A 1 79 ? -19.728 0.864 22.109 1.00 93.00 79 CYS A C 1
ATOM 575 O O . CYS A 1 79 ? -20.007 -0.272 22.504 1.00 93.00 79 CYS A O 1
ATOM 577 N N . PRO A 1 80 ? -20.615 1.870 22.219 1.00 91.44 80 PRO A N 1
ATOM 578 C CA . PRO A 1 80 ? -21.974 1.632 22.677 1.00 91.44 80 PRO A CA 1
ATOM 579 C C . PRO A 1 80 ? -22.741 0.775 21.663 1.00 91.44 80 PRO A C 1
ATOM 581 O O . PRO A 1 80 ? -22.543 0.877 20.451 1.00 91.44 80 PRO A O 1
ATOM 584 N N . ALA A 1 81 ? -23.654 -0.060 22.160 1.00 88.75 81 ALA A N 1
ATOM 585 C CA . ALA A 1 81 ? -24.532 -0.840 21.297 1.00 88.75 81 ALA A CA 1
ATOM 586 C C . ALA A 1 81 ? -25.349 0.095 20.388 1.00 88.75 81 ALA A C 1
ATOM 588 O O . ALA A 1 81 ? -25.988 1.030 20.870 1.00 88.75 81 ALA A O 1
ATOM 589 N N . GLY A 1 82 ? -25.327 -0.164 19.079 1.00 87.25 82 GLY A N 1
ATOM 590 C CA . GLY A 1 82 ? -26.018 0.665 18.088 1.00 87.25 82 GLY A CA 1
ATOM 591 C C . GLY A 1 82 ? -25.293 1.962 17.712 1.00 87.25 82 GLY A C 1
ATOM 592 O O . GLY A 1 82 ? -25.920 2.837 17.121 1.00 87.25 82 GLY A O 1
ATOM 593 N N . ALA A 1 83 ? -24.003 2.103 18.043 1.00 90.69 83 ALA A N 1
ATOM 594 C CA . ALA A 1 83 ? -23.178 3.191 17.523 1.00 90.69 83 ALA A CA 1
ATOM 595 C C . ALA A 1 83 ? -23.258 3.257 15.980 1.00 90.69 83 ALA A C 1
ATOM 597 O O . ALA A 1 83 ? -23.192 2.204 15.338 1.00 90.69 83 ALA A O 1
ATOM 598 N N . PRO A 1 84 ? -23.386 4.455 15.375 1.00 91.31 84 PRO A N 1
ATOM 599 C CA . PRO A 1 84 ? -23.323 4.608 13.925 1.00 91.31 84 PRO A CA 1
ATOM 600 C C . PRO A 1 84 ? -21.979 4.115 13.383 1.00 91.31 84 PRO A C 1
ATOM 602 O O . PRO A 1 84 ? -20.930 4.523 13.878 1.00 91.31 84 PRO A O 1
ATOM 605 N N . THR A 1 85 ? -22.022 3.250 12.373 1.00 93.31 85 THR A N 1
ATOM 606 C CA . THR A 1 85 ? -20.842 2.676 11.715 1.00 93.31 85 THR A CA 1
ATOM 607 C C . THR A 1 85 ? -20.632 3.279 10.325 1.00 93.31 85 THR A C 1
ATOM 609 O O . THR A 1 85 ? -21.549 3.845 9.728 1.00 93.31 85 THR A O 1
ATOM 612 N N . GLY A 1 86 ? -19.408 3.156 9.818 1.00 93.06 86 GLY A N 1
ATOM 613 C CA . GLY A 1 86 ? -18.911 3.819 8.619 1.00 93.06 86 GLY A CA 1
ATOM 614 C C . GLY A 1 86 ? -17.570 4.474 8.920 1.00 93.06 86 GLY A C 1
ATOM 615 O O . GLY A 1 86 ? -17.511 5.431 9.691 1.00 93.06 86 GLY A O 1
ATOM 616 N N . ALA A 1 87 ? -16.498 3.944 8.343 1.00 92.56 87 ALA A N 1
ATOM 617 C CA . ALA A 1 87 ? -15.151 4.451 8.553 1.00 92.56 87 ALA A CA 1
ATOM 618 C C . ALA A 1 87 ? -14.296 4.287 7.299 1.00 92.56 87 ALA A C 1
ATOM 620 O O . ALA A 1 87 ? -14.387 3.261 6.620 1.00 92.56 87 ALA A O 1
ATOM 621 N N . ASP A 1 88 ? -13.425 5.263 7.058 1.00 89.75 88 ASP A N 1
ATOM 622 C CA . ASP A 1 88 ? -12.305 5.097 6.141 1.00 89.75 88 ASP A CA 1
ATOM 623 C C . ASP A 1 88 ? -11.329 4.055 6.709 1.00 89.75 88 ASP A C 1
ATOM 625 O O . ASP A 1 88 ? -11.031 4.019 7.908 1.00 89.75 88 ASP A O 1
ATOM 629 N N . VAL A 1 89 ? -10.858 3.178 5.832 1.00 89.06 89 VAL A N 1
ATOM 630 C CA . VAL A 1 89 ? -9.859 2.151 6.103 1.00 89.06 89 VAL A CA 1
ATOM 631 C C . VAL A 1 89 ? -8.700 2.395 5.157 1.00 89.06 89 VAL A C 1
ATOM 633 O O . VAL A 1 89 ? -8.772 2.091 3.964 1.00 89.06 89 VAL A O 1
ATOM 636 N N . GLU A 1 90 ? -7.636 2.951 5.716 1.00 87.50 90 GLU A N 1
ATOM 637 C CA . GLU A 1 90 ? -6.458 3.368 4.969 1.00 87.50 90 GLU A CA 1
ATOM 638 C C . GLU A 1 90 ? -5.365 2.287 4.969 1.00 87.50 90 GLU A C 1
ATOM 640 O O . GLU A 1 90 ? -5.255 1.454 5.874 1.00 87.50 90 GLU A O 1
ATOM 645 N N . TYR A 1 91 ? -4.561 2.301 3.915 1.00 85.12 91 TYR A N 1
ATOM 646 C CA . TYR A 1 91 ? -3.443 1.411 3.599 1.00 85.12 91 TYR A CA 1
ATOM 647 C C . TYR A 1 91 ? -2.269 2.257 3.083 1.00 85.12 91 TYR A C 1
ATOM 649 O O . TYR A 1 91 ? -1.577 1.878 2.139 1.00 85.12 91 TYR A O 1
ATOM 657 N N . ALA A 1 92 ? -2.083 3.420 3.706 1.00 87.62 92 ALA A N 1
ATOM 658 C CA . ALA A 1 92 ? -1.133 4.444 3.305 1.00 87.62 92 ALA A CA 1
ATOM 659 C C . ALA A 1 92 ? -0.169 4.797 4.448 1.00 87.62 92 ALA A C 1
ATOM 661 O O . ALA A 1 92 ? -0.361 4.424 5.612 1.00 87.62 92 ALA A O 1
ATOM 662 N N . GLU A 1 93 ? 0.883 5.538 4.106 1.00 87.81 93 GLU A N 1
ATOM 663 C CA . GLU A 1 93 ? 1.933 6.004 5.017 1.00 87.81 93 GLU A CA 1
ATOM 664 C C . GLU A 1 93 ? 1.391 6.881 6.146 1.00 87.81 93 GLU A C 1
ATOM 666 O O . GLU A 1 93 ? 2.012 7.039 7.197 1.00 87.81 93 GLU A O 1
ATOM 671 N N . ASN A 1 94 ? 0.197 7.447 5.979 1.00 91.06 94 ASN A N 1
ATOM 672 C CA . ASN A 1 94 ? -0.422 8.254 7.012 1.00 91.06 94 ASN A CA 1
ATOM 673 C C . ASN A 1 94 ? -0.684 7.456 8.309 1.00 91.06 94 ASN A C 1
ATOM 675 O O . ASN A 1 94 ? -0.742 8.059 9.389 1.00 91.06 94 ASN A O 1
ATOM 679 N N . LEU A 1 95 ? -0.755 6.124 8.232 1.00 93.56 95 LEU A N 1
ATOM 680 C CA . LEU A 1 95 ? -0.863 5.219 9.372 1.00 93.56 95 LEU A CA 1
ATOM 681 C C . LEU A 1 95 ? 0.451 5.010 10.138 1.00 93.56 95 LEU A C 1
ATOM 683 O O . LEU A 1 95 ? 0.417 4.451 11.234 1.00 93.56 95 LEU A O 1
ATOM 687 N N . ASP A 1 96 ? 1.585 5.497 9.636 1.00 95.00 96 ASP A N 1
ATOM 688 C CA . ASP A 1 96 ? 2.881 5.372 10.302 1.00 95.00 96 ASP A CA 1
ATOM 689 C C . ASP A 1 96 ? 2.874 6.007 11.698 1.00 95.00 96 ASP A C 1
ATOM 691 O O . ASP A 1 96 ? 2.262 7.059 11.940 1.00 95.00 96 ASP A O 1
ATOM 695 N N . ARG A 1 97 ? 3.647 5.420 12.620 1.00 95.19 97 ARG A N 1
ATOM 696 C CA . ARG A 1 97 ? 3.947 6.041 13.923 1.00 95.19 97 ARG A CA 1
ATOM 697 C C . ARG A 1 97 ? 4.637 7.389 13.763 1.00 95.19 97 ARG A C 1
ATOM 699 O O . ARG A 1 97 ? 4.428 8.283 14.580 1.00 95.19 97 ARG A O 1
ATOM 706 N N . ASN A 1 98 ? 5.451 7.542 12.721 1.00 95.50 98 ASN A N 1
ATOM 707 C CA . ASN A 1 98 ? 6.047 8.816 12.350 1.00 95.50 98 ASN A CA 1
ATOM 708 C C . ASN A 1 98 ? 6.128 8.974 10.827 1.00 95.50 98 ASN A C 1
ATOM 710 O O . ASN A 1 98 ? 7.112 8.566 10.218 1.00 95.50 98 ASN A O 1
ATOM 714 N N . GLN A 1 99 ? 5.145 9.670 10.253 1.00 94.06 99 GLN A N 1
ATOM 715 C CA . GLN A 1 99 ? 5.077 9.999 8.820 1.00 94.06 99 GLN A CA 1
ATOM 716 C C . GLN A 1 99 ? 6.281 10.813 8.312 1.00 94.06 99 GLN A C 1
ATOM 718 O O . GLN A 1 99 ? 6.547 10.864 7.118 1.00 94.06 99 GLN A O 1
ATOM 723 N N . ASN A 1 100 ? 7.020 11.475 9.209 1.00 93.88 100 ASN A N 1
ATOM 724 C CA . ASN A 1 100 ? 8.192 12.270 8.836 1.00 93.88 100 ASN A CA 1
ATOM 725 C C . ASN A 1 100 ? 9.490 11.449 8.824 1.00 93.88 100 ASN A C 1
ATOM 727 O O . ASN A 1 100 ? 10.571 12.017 8.664 1.00 93.88 100 ASN A O 1
ATOM 731 N N . SER A 1 101 ? 9.411 10.137 9.051 1.00 94.31 101 SER A N 1
ATOM 732 C CA . SER A 1 101 ? 10.564 9.246 9.045 1.00 94.31 101 SER A CA 1
ATOM 733 C C . SER A 1 101 ? 10.405 8.179 7.978 1.00 94.31 101 SER A C 1
ATOM 735 O O . SER A 1 101 ? 9.385 7.507 7.909 1.00 94.31 101 SER A O 1
ATOM 737 N N . ILE A 1 102 ? 11.460 7.964 7.192 1.00 92.94 102 ILE A N 1
ATOM 738 C CA . ILE A 1 102 ? 11.486 6.945 6.131 1.00 92.94 102 ILE A CA 1
ATOM 739 C C . ILE A 1 102 ? 11.328 5.509 6.663 1.00 92.94 102 ILE A C 1
ATOM 741 O O . ILE A 1 102 ? 11.043 4.594 5.903 1.00 92.94 102 ILE A O 1
ATOM 745 N N . ASP A 1 103 ? 11.525 5.300 7.964 1.00 95.25 103 ASP A N 1
ATOM 746 C CA . ASP A 1 103 ? 11.358 4.012 8.639 1.00 95.25 103 ASP A CA 1
ATOM 747 C C . ASP A 1 103 ? 10.035 3.903 9.419 1.00 95.25 103 ASP A C 1
ATOM 749 O O . ASP A 1 103 ? 9.944 3.104 10.354 1.00 95.25 103 ASP A O 1
ATOM 753 N N . ALA A 1 104 ? 9.051 4.753 9.101 1.00 95.56 104 ALA A N 1
ATOM 754 C CA . ALA A 1 104 ? 7.745 4.834 9.760 1.00 95.56 104 ALA A CA 1
ATOM 755 C C . ALA A 1 104 ? 7.803 5.093 11.282 1.00 95.56 104 ALA A C 1
ATOM 757 O O . ALA A 1 104 ? 6.804 4.955 11.990 1.00 95.56 104 ALA A O 1
ATOM 758 N N . GLY A 1 105 ? 8.965 5.484 11.820 1.00 95.75 105 GLY A N 1
ATOM 759 C CA . GLY A 1 105 ? 9.193 5.662 13.255 1.00 95.75 105 GLY A CA 1
ATOM 760 C C . GLY A 1 105 ? 9.779 4.442 13.970 1.00 95.75 105 GLY A C 1
ATOM 761 O O . GLY A 1 105 ? 9.737 4.399 15.200 1.00 95.75 105 GLY A O 1
ATOM 762 N N . GLN A 1 106 ? 10.340 3.466 13.244 1.00 96.19 106 GLN A N 1
ATOM 763 C CA . GLN A 1 106 ? 11.054 2.326 13.836 1.00 96.19 106 GLN A CA 1
ATOM 764 C 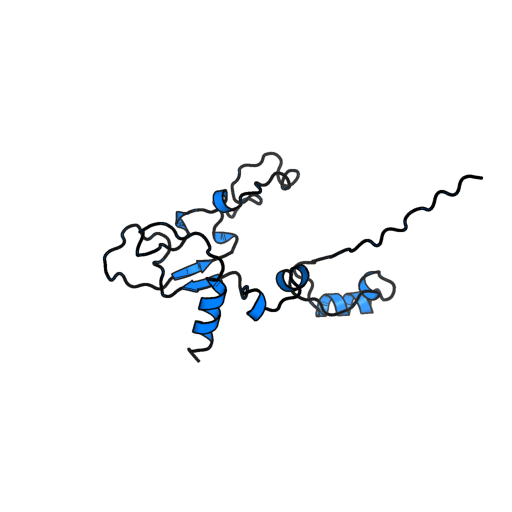C . GLN A 1 106 ? 12.252 2.757 14.704 1.00 96.19 106 GLN A C 1
ATOM 766 O O . GLN A 1 106 ? 12.574 2.086 15.686 1.00 96.19 106 GLN A O 1
ATOM 771 N N . GLY A 1 107 ? 12.910 3.8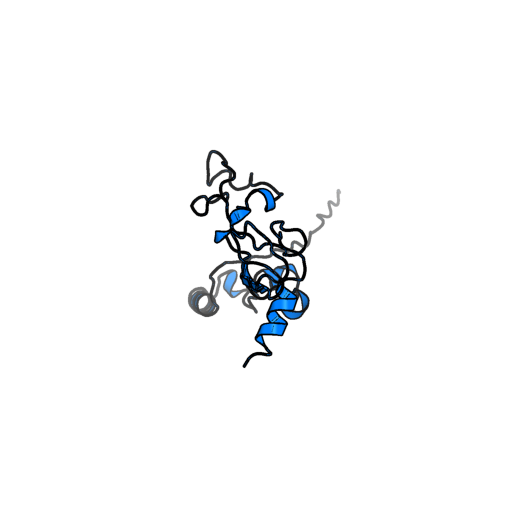68 14.360 1.00 95.69 107 GLY A N 1
ATOM 772 C CA . GLY A 1 107 ? 14.070 4.399 15.077 1.00 95.69 107 GLY A CA 1
ATOM 773 C C . GLY A 1 107 ? 15.405 3.821 14.603 1.00 95.69 107 GLY A C 1
ATOM 774 O O . GLY A 1 107 ? 16.335 3.680 15.400 1.00 95.69 107 GLY A O 1
ATOM 775 N N . LEU A 1 108 ? 15.519 3.463 13.323 1.00 96.56 108 LEU A N 1
ATOM 776 C CA . LEU A 1 108 ? 16.767 2.999 12.727 1.00 96.56 108 LEU A CA 1
ATOM 777 C C . LEU A 1 108 ? 17.836 4.103 12.759 1.00 96.56 108 LEU A C 1
ATOM 779 O O . LEU A 1 108 ? 17.617 5.244 12.354 1.00 96.56 108 LEU A O 1
ATOM 783 N N . ALA A 1 109 ? 19.042 3.751 13.203 1.00 95.94 109 ALA A N 1
ATOM 784 C CA . ALA A 1 109 ? 20.195 4.644 13.143 1.00 95.94 109 ALA A CA 1
ATOM 785 C C . ALA A 1 109 ? 20.843 4.619 11.747 1.00 95.94 109 ALA A C 1
ATOM 787 O O . ALA A 1 109 ? 20.914 3.571 11.103 1.00 95.94 109 ALA A O 1
ATOM 788 N N . GLY A 1 110 ? 21.386 5.756 11.298 1.00 93.94 110 GLY A N 1
ATOM 789 C CA . GLY A 1 110 ? 22.121 5.846 10.026 1.00 93.94 110 GLY A CA 1
ATOM 790 C C . GLY A 1 110 ? 21.235 5.846 8.775 1.00 93.94 110 GLY A C 1
ATOM 791 O O . GLY A 1 110 ? 21.680 5.430 7.705 1.00 93.94 110 GLY A O 1
ATOM 792 N N . LEU A 1 111 ? 19.980 6.284 8.896 1.00 94.06 111 LEU A N 1
ATOM 793 C CA . LEU A 1 111 ? 19.078 6.453 7.757 1.00 94.06 111 LEU A CA 1
ATOM 794 C C . LEU A 1 111 ? 19.590 7.527 6.772 1.00 94.06 111 LEU A C 1
ATOM 796 O O . LEU A 1 111 ? 20.195 8.511 7.204 1.00 94.06 111 LEU A O 1
ATOM 800 N N . PRO A 1 112 ? 19.352 7.355 5.455 1.00 93.25 112 PRO A N 1
ATOM 801 C CA . PRO A 1 112 ? 18.643 6.232 4.825 1.00 93.25 112 PRO A CA 1
ATOM 802 C C . PRO A 1 112 ? 19.523 4.993 4.567 1.00 93.25 112 PRO A C 1
ATOM 804 O O . PRO A 1 112 ? 19.011 3.973 4.120 1.00 93.25 112 PRO A O 1
ATOM 807 N N . GLY A 1 113 ? 20.832 5.039 4.851 1.00 95.31 113 GLY A N 1
ATOM 808 C CA . GLY A 1 113 ? 21.785 3.975 4.497 1.00 95.31 113 GLY A CA 1
ATOM 809 C C . GLY A 1 113 ? 21.458 2.594 5.078 1.00 95.31 113 GLY A C 1
ATOM 810 O O . GLY A 1 113 ? 21.771 1.580 4.462 1.00 95.31 113 GLY A O 1
ATOM 811 N N . ASN A 1 114 ? 20.767 2.557 6.219 1.00 94.88 114 ASN A N 1
ATOM 812 C CA . ASN A 1 114 ? 20.347 1.325 6.889 1.00 94.88 114 ASN A CA 1
ATOM 813 C C . ASN A 1 114 ? 18.856 0.995 6.712 1.00 94.88 114 ASN A C 1
ATOM 815 O O . ASN A 1 114 ? 18.336 0.180 7.468 1.00 94.88 114 ASN A O 1
ATOM 819 N N . ILE A 1 115 ? 18.147 1.590 5.745 1.00 93.81 115 ILE A N 1
ATOM 820 C CA . ILE A 1 115 ? 16.697 1.364 5.588 1.00 93.81 115 ILE A CA 1
ATOM 821 C C . ILE A 1 115 ? 16.333 -0.112 5.367 1.00 93.81 115 ILE A C 1
ATOM 823 O O . ILE A 1 115 ? 15.280 -0.563 5.794 1.00 93.81 115 ILE A O 1
ATOM 827 N N . LEU A 1 116 ? 17.235 -0.904 4.783 1.00 94.38 116 LEU A N 1
ATOM 828 C CA . LEU A 1 116 ? 17.033 -2.345 4.592 1.00 94.38 116 LEU A CA 1
ATOM 829 C C . LEU A 1 116 ? 17.012 -3.149 5.907 1.00 94.38 116 LEU A C 1
ATOM 831 O O . LEU A 1 116 ? 16.718 -4.339 5.881 1.00 94.38 116 LEU A O 1
ATOM 835 N N . ALA A 1 117 ? 17.312 -2.519 7.047 1.00 95.19 117 ALA A N 1
ATOM 836 C CA . ALA A 1 117 ? 17.135 -3.091 8.380 1.00 95.19 117 ALA A CA 1
ATOM 837 C C . ALA A 1 117 ? 15.716 -2.869 8.950 1.00 95.19 117 ALA A C 1
ATOM 839 O O . ALA A 1 117 ? 15.491 -3.110 10.141 1.00 95.19 117 ALA A O 1
ATOM 840 N N . LEU A 1 118 ? 14.767 -2.389 8.134 1.00 95.25 118 LEU A N 1
ATOM 841 C CA . LEU A 1 118 ? 13.361 -2.288 8.5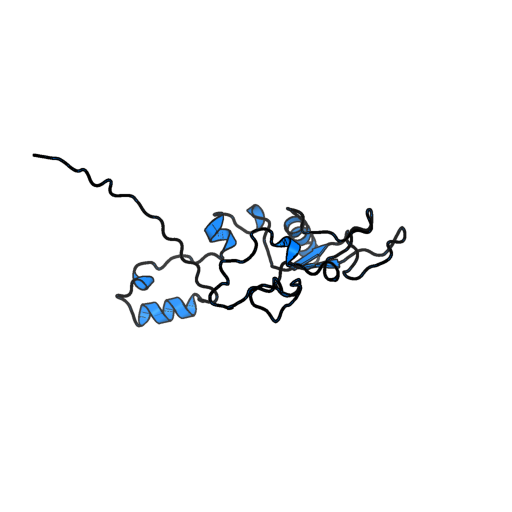19 1.00 95.25 118 LEU A CA 1
ATOM 842 C C . LEU A 1 118 ? 12.835 -3.657 8.970 1.00 95.25 118 LEU A C 1
ATOM 844 O O . LEU A 1 118 ? 13.226 -4.706 8.455 1.00 95.25 118 LEU A O 1
ATOM 848 N N . THR A 1 119 ? 11.959 -3.643 9.966 1.00 94.44 119 THR A N 1
ATOM 849 C CA . THR A 1 119 ? 11.303 -4.850 10.460 1.00 94.44 119 THR A CA 1
ATOM 850 C C . THR A 1 119 ? 10.531 -5.551 9.341 1.00 94.44 119 THR A C 1
ATOM 852 O O . THR A 1 119 ? 9.879 -4.914 8.516 1.00 94.44 119 THR A O 1
ATOM 855 N N . GLY A 1 120 ? 10.561 -6.885 9.345 1.00 92.88 120 GLY A N 1
ATOM 856 C CA . GLY A 1 120 ? 9.678 -7.699 8.506 1.00 92.88 120 GLY A CA 1
ATOM 857 C C . GLY A 1 120 ? 8.243 -7.794 9.040 1.00 92.88 120 GLY A C 1
ATOM 858 O O . GLY A 1 120 ? 7.392 -8.374 8.373 1.00 92.88 120 GLY A O 1
ATOM 859 N N . ASP A 1 121 ? 7.976 -7.256 10.236 1.00 91.56 121 ASP A N 1
ATOM 860 C CA . ASP A 1 121 ? 6.637 -7.146 10.819 1.00 91.56 121 ASP A CA 1
ATOM 861 C C . ASP A 1 121 ? 6.136 -5.694 10.721 1.00 91.56 121 ASP A C 1
ATOM 863 O O . ASP A 1 121 ? 6.367 -4.906 11.640 1.00 91.56 121 ASP A O 1
ATOM 867 N N . PRO A 1 122 ? 5.462 -5.303 9.625 1.00 87.12 122 PRO A N 1
ATOM 868 C CA . PRO A 1 122 ? 5.044 -3.918 9.406 1.00 87.12 122 PRO A CA 1
ATOM 869 C C . PRO A 1 122 ? 3.970 -3.453 10.398 1.00 87.12 122 PRO A C 1
ATOM 871 O O . PRO A 1 122 ? 3.800 -2.255 10.603 1.00 87.12 122 PRO A O 1
ATOM 874 N N . LYS A 1 123 ? 3.263 -4.370 11.073 1.00 88.00 123 LYS A N 1
ATOM 875 C CA . LYS A 1 123 ? 2.180 -4.013 12.004 1.00 88.00 123 LYS A CA 1
ATOM 876 C C . LYS A 1 123 ? 2.679 -3.218 13.203 1.00 88.00 123 LYS A C 1
ATOM 878 O O . LYS A 1 123 ? 1.923 -2.441 13.781 1.00 88.00 123 LYS A O 1
ATOM 883 N N . ILE A 1 124 ? 3.946 -3.395 13.581 1.00 91.38 124 ILE A N 1
ATOM 884 C CA . ILE A 1 124 ? 4.550 -2.644 14.685 1.00 91.38 124 ILE A CA 1
ATOM 885 C C . ILE A 1 124 ? 4.921 -1.213 14.286 1.00 91.38 124 ILE A C 1
ATOM 887 O O . ILE A 1 124 ? 5.282 -0.436 15.164 1.00 91.38 124 ILE A O 1
ATOM 891 N N . LEU A 1 125 ? 4.867 -0.869 12.999 1.00 94.31 125 LEU A N 1
ATOM 892 C CA . LEU A 1 125 ? 5.173 0.468 12.486 1.00 94.31 125 LEU A CA 1
ATOM 893 C C . LEU A 1 125 ? 3.931 1.356 12.367 1.00 94.31 125 LEU A C 1
ATOM 895 O O . LEU A 1 125 ? 4.052 2.565 12.200 1.00 94.31 125 LEU A O 1
ATOM 899 N N . ILE A 1 126 ? 2.749 0.763 12.525 1.00 93.25 126 ILE A N 1
ATOM 900 C CA . ILE A 1 126 ? 1.461 1.446 12.472 1.00 93.25 126 ILE A CA 1
ATOM 901 C C . ILE A 1 126 ? 1.161 2.089 13.828 1.00 93.25 126 ILE A C 1
ATOM 903 O O . ILE A 1 126 ? 1.414 1.495 14.886 1.00 93.25 126 ILE A O 1
ATOM 907 N N . ASP A 1 127 ? 0.614 3.302 13.797 1.00 92.94 127 A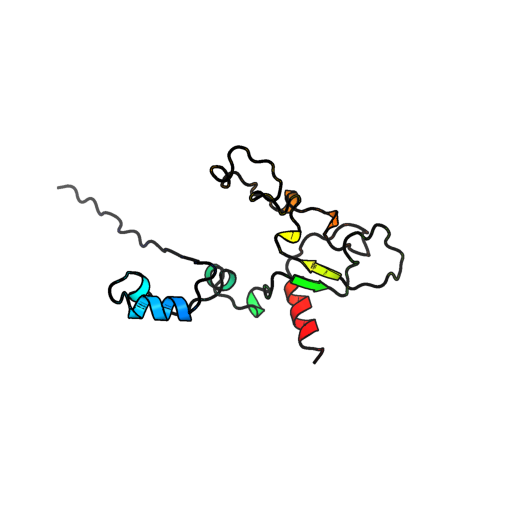SP A N 1
ATOM 908 C CA . ASP A 1 127 ? -0.039 3.940 14.934 1.00 92.94 127 ASP A CA 1
ATOM 909 C C . ASP A 1 127 ? -1.451 3.357 15.105 1.00 92.94 127 ASP A C 1
ATOM 911 O O . ASP A 1 127 ? -2.334 3.625 14.285 1.00 92.94 127 ASP A O 1
ATOM 915 N N . PRO A 1 128 ? -1.706 2.577 16.172 1.00 90.75 128 PRO A N 1
ATOM 916 C CA . PRO A 1 128 ? -3.006 1.959 16.370 1.00 90.75 128 PRO A CA 1
ATOM 917 C C . PRO A 1 128 ? -4.139 2.988 16.469 1.00 90.75 128 PRO A C 1
ATOM 919 O O . PRO A 1 128 ? -5.240 2.713 16.006 1.00 90.75 128 PRO A O 1
ATOM 922 N N . ALA A 1 129 ? -3.884 4.189 17.004 1.00 91.50 129 ALA A N 1
ATOM 923 C CA . ALA A 1 129 ? -4.921 5.206 17.187 1.00 91.50 129 ALA A CA 1
ATOM 924 C C . ALA A 1 129 ? -5.537 5.694 15.864 1.00 91.50 129 ALA A C 1
ATOM 926 O O . ALA A 1 129 ? -6.635 6.254 15.869 1.00 91.50 129 ALA A O 1
ATOM 927 N N . LYS A 1 130 ? -4.841 5.465 14.746 1.00 92.38 130 LYS A N 1
ATOM 928 C CA . LYS A 1 130 ? -5.283 5.806 13.391 1.00 92.38 130 LYS A CA 1
ATOM 929 C C . LYS A 1 130 ? -6.080 4.689 12.717 1.00 92.38 130 LYS A C 1
ATOM 931 O O . LYS A 1 130 ? -6.583 4.886 11.618 1.00 92.38 130 LYS A O 1
ATOM 936 N N . LEU A 1 131 ? -6.207 3.526 13.357 1.00 93.69 131 LEU A N 1
ATOM 937 C CA . LEU A 1 131 ? -6.976 2.410 12.825 1.00 93.69 131 LEU A CA 1
ATOM 938 C C . LEU A 1 131 ? -8.462 2.530 13.190 1.00 93.69 131 LEU A C 1
ATOM 940 O O . LEU A 1 131 ? -8.791 2.961 14.301 1.00 93.69 131 LEU A O 1
ATOM 944 N N . PRO A 1 132 ? -9.367 2.094 12.298 1.00 94.00 132 PRO A N 1
ATOM 945 C CA . PRO A 1 132 ? -10.782 1.961 12.616 1.00 94.00 132 PRO A CA 1
ATOM 946 C C . PRO A 1 132 ? -11.001 0.914 13.718 1.00 94.00 132 PRO A C 1
ATOM 948 O O . PRO A 1 132 ? -10.146 0.069 13.990 1.00 94.00 132 PRO A O 1
ATOM 951 N N . VAL A 1 133 ? -12.163 0.950 14.365 1.00 94.31 133 VAL A N 1
ATOM 952 C CA . VAL A 1 133 ? -12.475 0.108 15.530 1.00 94.31 133 VAL A CA 1
ATOM 953 C C . VAL A 1 133 ? -13.589 -0.877 15.195 1.00 94.31 133 VAL A C 1
ATOM 955 O O . VAL A 1 133 ? -14.620 -0.503 14.637 1.00 94.31 133 VAL A O 1
ATOM 958 N N . ASP A 1 134 ? -13.408 -2.146 15.560 1.00 91.94 134 ASP A N 1
ATOM 959 C CA . ASP A 1 134 ? -14.466 -3.150 15.461 1.00 91.94 134 ASP A CA 1
ATOM 960 C C . ASP A 1 134 ? -15.509 -2.913 16.570 1.00 91.94 134 ASP A C 1
ATOM 962 O O . ASP A 1 134 ? -15.183 -3.039 17.757 1.00 91.94 134 ASP A O 1
ATOM 966 N N . PRO A 1 135 ? -16.780 -2.618 16.230 1.00 91.75 135 PRO A N 1
ATOM 967 C CA . PRO A 1 135 ? -17.821 -2.350 17.221 1.00 91.75 135 PRO A CA 1
ATOM 968 C C . PRO A 1 135 ? -18.131 -3.545 18.132 1.00 91.75 135 PRO A C 1
ATOM 970 O O . PRO A 1 135 ? -18.705 -3.354 19.203 1.00 91.75 135 PRO A O 1
ATOM 973 N N . LYS A 1 136 ? -17.787 -4.779 17.734 1.00 90.00 136 LYS A N 1
ATOM 974 C CA . LYS A 1 136 ? -18.067 -5.991 18.521 1.00 90.00 136 LYS A CA 1
ATOM 975 C C . LYS A 1 136 ? -17.034 -6.225 19.611 1.00 90.00 136 LYS A C 1
ATOM 977 O O . LYS A 1 136 ? -17.389 -6.627 20.716 1.00 90.00 136 LYS A O 1
ATOM 982 N N . THR A 1 137 ? -15.762 -6.029 19.283 1.00 90.94 137 THR A N 1
ATOM 983 C CA . THR A 1 137 ? -14.645 -6.276 20.205 1.00 90.94 137 THR A CA 1
ATOM 984 C C . THR A 1 137 ? -14.174 -5.008 20.906 1.00 90.94 137 THR A C 1
ATOM 986 O O . THR A 1 137 ? -13.493 -5.096 21.923 1.00 90.94 137 THR A O 1
ATOM 989 N N . CYS A 1 138 ? -14.554 -3.841 20.382 1.00 91.75 138 CYS A N 1
ATOM 990 C CA . CYS A 1 138 ? -14.032 -2.535 20.763 1.00 91.75 138 CYS A CA 1
ATOM 991 C C . CYS A 1 138 ? -12.503 -2.443 20.673 1.00 91.75 138 CYS A C 1
ATOM 993 O O . CYS A 1 138 ? -11.862 -1.691 21.405 1.00 91.75 138 CYS A O 1
ATOM 995 N N . ASN A 1 139 ? -11.923 -3.224 19.761 1.00 91.31 139 ASN A N 1
ATOM 996 C CA . ASN A 1 139 ? -10.502 -3.224 19.470 1.00 91.31 139 ASN A CA 1
ATOM 997 C C . ASN A 1 139 ? -10.245 -2.569 18.117 1.00 91.31 139 ASN A C 1
ATOM 999 O O . ASN A 1 139 ? -11.078 -2.608 17.212 1.00 91.31 139 ASN A O 1
ATOM 1003 N N . MET A 1 140 ? -9.050 -2.006 17.981 1.00 90.06 140 MET A N 1
ATOM 1004 C CA . MET A 1 140 ? -8.553 -1.487 16.714 1.00 90.06 140 MET A CA 1
ATOM 1005 C C . MET A 1 140 ? -8.458 -2.632 15.704 1.00 90.06 140 MET A C 1
ATOM 1007 O O . MET A 1 140 ? -7.793 -3.643 15.951 1.00 90.06 140 MET A O 1
ATOM 1011 N N . GLN A 1 141 ? -9.155 -2.477 14.584 1.00 82.75 141 GLN A N 1
ATOM 1012 C CA . GLN A 1 141 ? -9.182 -3.449 13.509 1.00 82.75 141 GLN A CA 1
ATOM 1013 C C . GLN A 1 141 ? -7.930 -3.255 12.653 1.00 82.75 141 GLN A C 1
ATOM 1015 O O . GLN A 1 141 ? -7.788 -2.269 11.935 1.00 82.75 141 GLN A O 1
ATOM 1020 N N . GLN A 1 142 ? -7.006 -4.211 12.735 1.00 70.12 142 GLN A N 1
ATOM 1021 C CA . GLN A 1 142 ? -5.906 -4.305 11.778 1.00 70.12 142 GLN A CA 1
ATOM 1022 C C . GLN A 1 142 ? -6.398 -4.950 10.482 1.00 70.12 142 GLN A C 1
ATOM 1024 O O . GLN A 1 142 ? -7.249 -5.841 10.521 1.00 70.12 142 GLN A O 1
ATOM 1029 N N . TRP A 1 143 ? -5.823 -4.512 9.359 1.00 67.06 143 TRP A N 1
ATOM 1030 C CA . TRP A 1 143 ? -6.122 -4.956 7.996 1.00 67.06 143 TRP A CA 1
ATOM 1031 C C . TRP A 1 143 ? -6.475 -6.451 7.905 1.00 67.06 143 TRP A C 1
ATOM 1033 O O . TRP A 1 143 ? -5.632 -7.309 8.194 1.00 67.06 143 TRP A O 1
ATOM 1043 N N . ALA A 1 144 ? -7.703 -6.772 7.485 1.00 57.69 144 ALA A N 1
ATOM 1044 C CA . ALA A 1 144 ? -8.085 -8.132 7.129 1.00 57.69 144 ALA A CA 1
ATOM 1045 C C . ALA A 1 144 ? -8.024 -8.317 5.606 1.00 57.69 144 ALA A C 1
ATOM 1047 O O . ALA A 1 144 ? -8.358 -7.425 4.823 1.00 57.69 144 ALA A O 1
ATOM 1048 N N . ALA A 1 145 ? -7.597 -9.504 5.169 1.00 42.81 145 ALA A N 1
ATOM 1049 C CA . ALA A 1 145 ? -7.675 -9.874 3.761 1.00 42.81 145 ALA A CA 1
ATOM 1050 C C . ALA A 1 145 ? -9.149 -9.847 3.313 1.00 42.81 145 ALA A C 1
ATOM 1052 O O . ALA A 1 145 ? -9.976 -10.563 3.877 1.00 42.81 145 ALA A O 1
ATOM 1053 N N . GLY A 1 146 ? -9.467 -9.017 2.314 1.00 51.34 146 GLY A N 1
ATOM 1054 C CA . GLY A 1 146 ? -10.817 -8.878 1.752 1.00 51.34 146 GLY A CA 1
ATOM 1055 C C . GLY A 1 146 ? -11.598 -7.625 2.167 1.00 51.34 146 GLY A C 1
ATOM 1056 O O . GLY A 1 146 ? -12.676 -7.407 1.616 1.00 51.34 146 GLY A O 1
ATOM 1057 N N . ASP A 1 147 ? -11.070 -6.781 3.061 1.00 57.78 147 ASP A N 1
ATOM 1058 C CA . ASP A 1 147 ? -11.709 -5.498 3.415 1.00 57.78 147 ASP A CA 1
ATOM 1059 C C . ASP A 1 147 ? -11.850 -4.575 2.184 1.00 57.78 147 ASP A C 1
ATOM 1061 O O . ASP A 1 147 ? -12.915 -4.012 1.942 1.00 57.78 147 ASP A O 1
ATOM 1065 N N . GLN A 1 148 ? -10.822 -4.536 1.334 1.00 51.81 148 GLN A N 1
ATOM 1066 C CA . GLN A 1 148 ? -10.802 -3.783 0.073 1.00 51.81 148 GLN A CA 1
ATOM 1067 C C . GLN A 1 148 ? -11.783 -4.327 -0.984 1.00 51.81 148 GLN A C 1
ATOM 1069 O O . GLN A 1 148 ? -12.440 -3.563 -1.690 1.00 51.81 148 GLN A O 1
ATOM 1074 N N . ALA A 1 149 ? -11.951 -5.653 -1.058 1.00 48.00 149 ALA A N 1
ATOM 1075 C CA . ALA A 1 149 ? -12.850 -6.285 -2.025 1.00 48.00 149 ALA A CA 1
ATOM 1076 C C . ALA A 1 149 ? -14.336 -6.023 -1.719 1.00 48.00 149 ALA A C 1
ATOM 1078 O O . ALA A 1 149 ? -15.141 -5.960 -2.643 1.00 48.00 149 ALA A O 1
ATOM 1079 N N . ARG A 1 150 ? -14.721 -5.856 -0.442 1.00 46.91 150 ARG A N 1
ATOM 1080 C CA . ARG A 1 150 ? -16.105 -5.493 -0.072 1.00 46.91 150 ARG A CA 1
ATOM 1081 C C . ARG A 1 150 ? -16.410 -4.020 -0.333 1.00 46.91 150 ARG A C 1
ATOM 1083 O O . ARG A 1 150 ? -17.510 -3.722 -0.774 1.00 46.91 150 ARG A O 1
ATOM 1090 N N . ALA A 1 151 ? -15.446 -3.129 -0.117 1.00 45.59 151 ALA A N 1
ATOM 1091 C CA . ALA A 1 151 ? -15.642 -1.698 -0.331 1.00 45.59 151 ALA A CA 1
ATOM 1092 C C . ALA A 1 151 ? -15.798 -1.316 -1.814 1.00 45.59 151 ALA A C 1
ATOM 1094 O O . ALA A 1 151 ? -16.581 -0.427 -2.136 1.00 45.59 151 ALA A O 1
ATOM 1095 N N . ALA A 1 152 ? -15.100 -2.008 -2.726 1.00 41.47 152 ALA A N 1
ATOM 1096 C CA . ALA A 1 152 ? -15.240 -1.774 -4.167 1.00 41.47 152 ALA A CA 1
ATOM 1097 C C . ALA A 1 152 ? -16.661 -2.084 -4.683 1.00 41.47 152 ALA A C 1
ATOM 1099 O O . ALA A 1 152 ? -17.183 -1.355 -5.522 1.00 41.47 152 ALA A O 1
ATOM 1100 N N . VAL A 1 153 ? -17.314 -3.118 -4.137 1.00 46.91 153 VAL A N 1
ATOM 1101 C CA . VAL A 1 153 ? -18.689 -3.504 -4.512 1.00 46.91 153 VAL A CA 1
ATOM 1102 C C . VAL A 1 153 ? -19.717 -2.464 -4.052 1.00 46.91 153 VAL A C 1
ATOM 1104 O O . VAL A 1 153 ? -20.701 -2.221 -4.749 1.00 46.91 153 VAL A O 1
ATOM 1107 N N . ASP A 1 154 ? -19.483 -1.817 -2.909 1.00 39.44 154 ASP A N 1
ATOM 1108 C CA . ASP A 1 154 ? -20.408 -0.821 -2.359 1.00 39.44 154 ASP A CA 1
ATOM 1109 C C . ASP A 1 154 ? -20.305 0.542 -3.083 1.00 39.44 154 ASP A C 1
ATOM 1111 O O . ASP A 1 154 ? -21.269 1.308 -3.071 1.00 39.44 154 ASP A O 1
ATOM 1115 N N . HIS A 1 155 ? -19.191 0.835 -3.775 1.00 40.00 155 HIS A N 1
ATOM 1116 C CA . HIS A 1 155 ? -19.044 2.072 -4.556 1.00 40.00 155 HIS A CA 1
ATOM 1117 C C . HIS A 1 155 ? -19.772 2.020 -5.914 1.00 40.00 155 HIS A C 1
ATOM 1119 O O . HIS A 1 155 ? -20.320 3.038 -6.336 1.00 40.00 155 HIS A O 1
ATOM 1125 N N . GLU A 1 156 ? -19.861 0.849 -6.563 1.00 35.38 156 GLU A N 1
ATOM 1126 C CA . GLU A 1 156 ? -20.602 0.673 -7.831 1.00 35.38 156 GLU A CA 1
ATOM 1127 C C . GLU A 1 156 ? -22.134 0.686 -7.657 1.00 35.38 156 GLU A C 1
ATOM 1129 O O . GLU A 1 156 ? -22.870 0.865 -8.625 1.00 35.38 156 GLU A O 1
ATOM 1134 N N . ALA A 1 157 ? -22.645 0.520 -6.434 1.00 33.59 157 ALA A N 1
ATOM 1135 C CA . ALA A 1 157 ? -24.083 0.490 -6.153 1.00 33.59 157 ALA A CA 1
ATOM 1136 C C . ALA A 1 157 ? -24.699 1.876 -5.853 1.00 33.59 157 ALA A C 1
ATOM 1138 O O . ALA A 1 157 ? -25.880 1.951 -5.502 1.00 33.59 157 ALA A O 1
ATOM 1139 N N . GLY A 1 158 ? -23.908 2.953 -5.947 1.00 35.88 158 GLY A N 1
ATOM 1140 C CA . GLY A 1 158 ? -24.261 4.290 -5.455 1.00 35.88 158 GLY A CA 1
ATOM 1141 C C . GLY A 1 158 ? -24.296 5.433 -6.477 1.00 35.88 158 GLY A C 1
ATOM 1142 O O . GLY A 1 158 ? -24.492 6.570 -6.044 1.00 35.88 158 GLY A O 1
ATOM 1143 N N . GLU A 1 159 ? -24.125 5.174 -7.779 1.00 36.06 159 GLU A N 1
ATOM 1144 C CA . GLU A 1 159 ? -24.341 6.171 -8.852 1.00 36.06 159 GLU A CA 1
ATOM 1145 C C . GLU A 1 159 ? -25.716 6.040 -9.526 1.00 36.06 159 GLU A C 1
ATOM 1147 O O . GLU A 1 159 ? -26.110 4.910 -9.902 1.00 36.06 159 GLU A O 1
#

Mean predicted aligned error: 9.94 Å

Solvent-accessible surface area (backbone atoms only — not comparable to full-atom values): 10188 Å² total; per-residue (Å²): 137,86,82,82,77,76,78,81,74,88,82,86,84,87,84,86,68,86,90,69,46,72,66,57,54,52,53,48,27,74,77,36,67,85,38,74,64,47,76,63,73,72,90,84,69,58,71,68,32,68,76,66,74,39,54,46,88,76,65,31,60,80,65,54,56,38,57,37,69,77,24,28,40,48,67,67,87,74,59,59,91,87,61,83,53,47,19,69,48,76,67,52,66,84,38,27,62,25,71,92,38,99,62,26,56,71,74,74,73,66,68,73,84,44,55,90,71,58,72,94,60,61,74,79,31,44,34,64,64,66,30,24,22,34,59,87,78,66,39,67,48,70,93,58,95,58,58,49,46,55,25,57,59,60,60,73,75,70,122

Secondary structure (DSSP, 8-state):
--------PPP------TT--HHHHHHHHHH-TTSTTTTS------HHHHHHS--HHHH----SEEEETTSBPTT-----TT----EEEE-SGGGBTTTTSTTTT---TTTTTTGGG--S-GGGGB-GGGS-EETTTTEE----TTHHHHHHHHHHT--

pLDDT: mean 82.8, std 16.77, range [33.59, 97.56]